Protein AF-A0AAD9ZK97-F1 (afdb_monomer_lite)

Sequence (74 aa):
MVLLGLRKLGRVMLLAEILEIAQKMLVVELKVVGGGSVGGVGVEFEELHWKDLQVGLQDIVHSWHKTDVNVMMM

Structure (mmCIF, N/CA/C/O backbone):
data_AF-A0AAD9ZK97-F1
#
_entry.id   AF-A0AAD9ZK97-F1
#
loop_
_atom_site.group_PDB
_atom_site.id
_atom_site.type_symbol
_atom_site.label_atom_id
_atom_site.label_alt_id
_atom_site.label_comp_id
_atom_site.label_asym_id
_atom_site.label_entity_id
_atom_site.label_seq_id
_atom_site.pdbx_PDB_ins_code
_atom_site.Cartn_x
_atom_site.Cartn_y
_atom_site.Cartn_z
_atom_site.occupancy
_atom_site.B_iso_or_equiv
_atom_site.auth_seq_id
_atom_site.auth_comp_id
_atom_site.auth_asym_id
_atom_site.auth_atom_id
_atom_site.pdbx_PDB_model_num
ATOM 1 N N . MET A 1 1 ? 5.166 -6.023 7.250 1.00 48.91 1 MET A N 1
ATOM 2 C CA . MET A 1 1 ? 5.725 -5.509 5.984 1.00 48.91 1 MET A CA 1
ATOM 3 C C . MET A 1 1 ? 5.544 -6.568 4.906 1.00 48.91 1 MET A C 1
ATOM 5 O O . MET A 1 1 ? 6.079 -7.660 5.068 1.00 48.91 1 MET A O 1
ATOM 9 N N . VAL A 1 2 ? 4.746 -6.292 3.871 1.00 64.69 2 VAL A N 1
ATOM 10 C CA . VAL A 1 2 ? 4.507 -7.221 2.750 1.00 64.69 2 VAL A CA 1
ATOM 11 C C . VAL A 1 2 ? 4.962 -6.540 1.459 1.00 64.69 2 VAL A C 1
ATOM 13 O O . VAL A 1 2 ? 4.621 -5.390 1.208 1.00 64.69 2 VAL A O 1
ATOM 16 N N . LEU A 1 3 ? 5.755 -7.235 0.644 1.00 50.59 3 LEU A N 1
ATOM 17 C CA . LEU A 1 3 ? 6.161 -6.766 -0.684 1.00 50.59 3 LEU A CA 1
ATOM 18 C C . LEU A 1 3 ? 5.226 -7.376 -1.730 1.00 50.59 3 LEU A C 1
ATOM 20 O O . LEU A 1 3 ? 5.104 -8.598 -1.809 1.00 50.59 3 LEU A O 1
ATOM 24 N N . LEU A 1 4 ? 4.578 -6.528 -2.528 1.00 61.97 4 LEU A N 1
ATOM 25 C CA . LEU A 1 4 ? 3.676 -6.929 -3.605 1.00 61.97 4 LEU A CA 1
ATOM 26 C C . LEU A 1 4 ? 4.309 -6.568 -4.956 1.00 61.97 4 LEU A C 1
ATOM 28 O O . LEU A 1 4 ? 4.712 -5.430 -5.196 1.00 61.97 4 LEU A O 1
ATOM 32 N N . GLY A 1 5 ? 4.422 -7.551 -5.849 1.00 50.69 5 GLY A N 1
ATOM 33 C CA . GLY A 1 5 ? 4.934 -7.357 -7.208 1.00 50.69 5 GLY A CA 1
ATOM 34 C C . GLY A 1 5 ? 3.802 -7.334 -8.231 1.00 50.69 5 GLY A C 1
ATOM 35 O O . GLY A 1 5 ? 3.008 -8.270 -8.279 1.00 50.69 5 GLY A O 1
ATOM 36 N N . LEU A 1 6 ? 3.753 -6.304 -9.081 1.00 56.09 6 LEU A N 1
ATOM 37 C CA . LEU A 1 6 ? 2.818 -6.219 -10.212 1.00 56.09 6 LEU A CA 1
ATOM 38 C C . LEU A 1 6 ? 3.558 -6.490 -11.525 1.00 56.09 6 LEU A C 1
ATOM 40 O O . LEU A 1 6 ? 4.646 -5.958 -11.757 1.00 56.09 6 LEU A O 1
ATOM 44 N N . ARG A 1 7 ? 2.962 -7.300 -12.412 1.00 48.19 7 ARG A N 1
ATOM 45 C CA . ARG A 1 7 ? 3.517 -7.558 -13.748 1.00 48.19 7 ARG A CA 1
ATOM 46 C C . ARG A 1 7 ? 2.447 -7.479 -14.833 1.00 48.19 7 ARG A C 1
ATOM 48 O O . ARG A 1 7 ? 1.545 -8.309 -14.883 1.00 48.19 7 ARG A O 1
ATOM 55 N N . LYS A 1 8 ? 2.645 -6.549 -15.771 1.00 48.84 8 LYS A N 1
ATOM 56 C CA . LYS A 1 8 ? 2.182 -6.711 -17.159 1.00 48.84 8 LYS A CA 1
ATOM 57 C C . LYS A 1 8 ? 3.210 -6.262 -18.208 1.00 48.84 8 LYS A C 1
ATOM 59 O O . LYS A 1 8 ? 3.216 -6.846 -19.279 1.00 48.84 8 LYS A O 1
ATOM 64 N N . LEU A 1 9 ? 4.152 -5.359 -17.891 1.00 50.75 9 LEU A N 1
ATOM 65 C CA . LEU A 1 9 ? 5.245 -4.973 -18.814 1.00 50.75 9 LEU A CA 1
ATOM 66 C C . LEU A 1 9 ? 6.577 -4.542 -18.155 1.00 50.75 9 LEU A C 1
ATOM 68 O O . LEU A 1 9 ? 7.511 -4.159 -18.849 1.00 50.75 9 LEU A O 1
ATOM 72 N N . GLY A 1 10 ? 6.720 -4.658 -16.833 1.00 58.00 10 GLY A N 1
ATOM 73 C CA . GLY A 1 10 ? 7.936 -4.263 -16.116 1.00 58.00 10 GLY A CA 1
ATOM 74 C C . GLY A 1 10 ? 8.020 -4.898 -14.731 1.00 58.00 10 GLY A C 1
ATOM 75 O O . GLY A 1 10 ? 7.075 -5.550 -14.287 1.00 58.00 10 GLY A O 1
ATOM 76 N N . ARG A 1 11 ? 9.171 -4.758 -14.061 1.00 63.84 11 ARG A N 1
ATOM 77 C CA . ARG A 1 11 ? 9.339 -5.148 -12.651 1.00 63.84 11 ARG A CA 1
ATOM 78 C C . ARG A 1 11 ? 9.069 -3.927 -11.777 1.00 63.84 11 ARG A C 1
ATOM 80 O O . ARG A 1 11 ? 10.024 -3.242 -11.439 1.00 63.84 11 ARG A O 1
ATOM 87 N N . VAL A 1 12 ? 7.812 -3.646 -11.440 1.00 69.62 12 VAL A N 1
ATOM 88 C CA . VAL A 1 12 ? 7.505 -2.652 -10.400 1.00 69.62 12 VAL A CA 1
ATOM 89 C C . VAL A 1 12 ? 7.298 -3.373 -9.074 1.00 69.62 12 VAL A C 1
ATOM 91 O O . VAL A 1 12 ? 6.570 -4.366 -9.000 1.00 69.62 12 VAL A O 1
ATOM 94 N N . MET A 1 13 ? 7.968 -2.882 -8.038 1.00 72.75 13 MET A N 1
ATOM 95 C CA . MET A 1 13 ? 7.831 -3.355 -6.667 1.00 72.75 13 MET A CA 1
ATOM 96 C C . MET A 1 13 ? 7.064 -2.317 -5.853 1.00 72.75 13 MET A C 1
ATOM 98 O O . MET A 1 13 ? 7.506 -1.172 -5.723 1.00 72.75 13 MET A O 1
ATOM 102 N N . LEU A 1 14 ? 5.928 -2.739 -5.296 1.00 81.19 14 LEU A N 1
ATOM 103 C CA . LEU A 1 14 ? 5.179 -1.982 -4.305 1.00 81.19 14 LEU A CA 1
ATOM 104 C C . LEU A 1 14 ? 5.462 -2.558 -2.917 1.00 81.19 14 LEU A C 1
ATOM 106 O O . LEU A 1 14 ? 5.374 -3.766 -2.684 1.00 81.19 14 LEU A O 1
ATOM 110 N N . LEU A 1 15 ? 5.790 -1.682 -1.982 1.00 82.56 15 LEU A N 1
ATOM 111 C CA . LEU A 1 15 ? 5.814 -1.984 -0.564 1.00 82.56 15 LEU A CA 1
ATOM 112 C C . LEU A 1 15 ? 4.434 -1.681 0.010 1.00 82.56 15 LEU A C 1
ATOM 114 O O . LEU A 1 15 ? 3.947 -0.562 -0.142 1.00 82.56 15 LEU A O 1
ATOM 118 N N . ALA A 1 16 ? 3.832 -2.673 0.661 1.00 88.69 16 ALA A N 1
ATOM 119 C CA . ALA A 1 16 ? 2.592 -2.524 1.402 1.00 88.69 16 ALA A CA 1
ATOM 120 C C . ALA A 1 16 ? 2.872 -2.613 2.907 1.00 88.69 16 ALA A C 1
ATOM 122 O O . ALA A 1 16 ? 3.336 -3.637 3.435 1.00 88.69 16 ALA A O 1
ATOM 123 N N . GLU A 1 17 ? 2.574 -1.525 3.601 1.00 89.19 17 GLU A N 1
ATOM 124 C CA . GLU A 1 17 ? 2.640 -1.428 5.051 1.00 89.19 17 GLU A CA 1
ATOM 125 C C . GLU A 1 17 ? 1.217 -1.453 5.605 1.00 89.19 17 GLU A C 1
ATOM 127 O O . GLU A 1 17 ? 0.375 -0.669 5.188 1.00 89.19 17 GLU A O 1
ATOM 132 N N . ILE A 1 18 ? 0.922 -2.409 6.488 1.00 90.12 18 ILE A N 1
ATOM 133 C CA . ILE A 1 18 ? -0.426 -2.633 7.022 1.00 90.12 18 ILE A CA 1
ATOM 134 C C . ILE A 1 18 ? -0.408 -2.258 8.498 1.00 90.12 18 ILE A C 1
ATOM 136 O O . ILE A 1 18 ? 0.401 -2.793 9.258 1.00 90.12 18 ILE A O 1
ATOM 140 N N . LEU A 1 19 ? -1.309 -1.362 8.884 1.00 91.62 19 LEU A N 1
ATOM 141 C CA . LEU A 1 19 ? -1.451 -0.833 10.234 1.00 91.62 19 LEU A CA 1
ATOM 142 C C . LEU A 1 19 ? -2.899 -1.021 10.693 1.00 91.62 19 LEU A C 1
ATOM 144 O O . LEU A 1 19 ? -3.827 -0.597 10.008 1.00 91.62 19 LEU A O 1
ATOM 148 N N . GLU A 1 20 ? -3.112 -1.649 11.848 1.00 92.44 20 GLU A N 1
ATOM 149 C CA . GLU A 1 20 ? -4.436 -1.701 12.477 1.00 92.44 20 GLU A CA 1
ATOM 150 C C . GLU A 1 20 ? -4.669 -0.411 13.266 1.00 92.44 20 GLU A C 1
ATOM 152 O O . GLU A 1 20 ? -3.892 -0.078 14.159 1.00 92.44 20 GLU A O 1
ATOM 157 N N . ILE A 1 21 ? -5.726 0.328 12.920 1.00 92.12 21 ILE A N 1
ATOM 158 C CA . ILE A 1 21 ? -6.050 1.619 13.555 1.00 92.12 21 ILE A CA 1
ATOM 159 C C . ILE A 1 21 ? -7.250 1.532 14.501 1.00 92.12 21 ILE A C 1
ATOM 161 O O . ILE A 1 21 ? -7.424 2.387 15.366 1.00 92.12 21 ILE A O 1
ATOM 165 N N . ALA A 1 22 ? -8.080 0.502 14.345 1.00 91.94 22 ALA A N 1
ATOM 166 C CA . ALA A 1 22 ? -9.183 0.172 15.235 1.00 91.94 22 ALA A CA 1
ATOM 167 C C . ALA A 1 22 ? -9.573 -1.295 15.031 1.00 91.94 22 ALA A C 1
ATOM 169 O O . ALA A 1 22 ? -9.170 -1.927 14.055 1.00 91.94 22 ALA A O 1
ATOM 170 N N . GLN A 1 23 ? -10.409 -1.827 15.923 1.00 9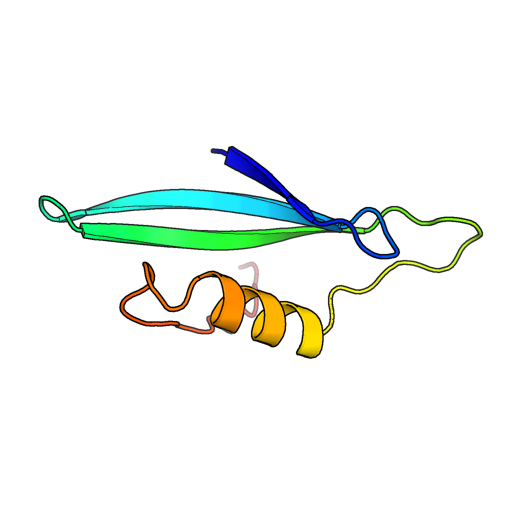2.94 23 GLN A N 1
ATOM 171 C CA . GLN A 1 23 ? -10.894 -3.199 15.818 1.00 92.94 23 GLN A CA 1
ATOM 172 C C . GLN A 1 23 ? -11.565 -3.429 14.451 1.00 92.94 23 GLN A C 1
ATOM 174 O O . GLN A 1 23 ? -12.584 -2.810 14.146 1.00 92.94 23 GLN A O 1
ATOM 179 N N . LYS A 1 24 ? -11.004 -4.345 13.648 1.00 89.62 24 LYS A N 1
ATOM 180 C CA . LYS A 1 24 ? -11.433 -4.655 12.263 1.00 89.62 24 LYS A CA 1
ATOM 181 C C . LYS A 1 24 ? -11.236 -3.516 11.248 1.00 89.62 24 LYS A C 1
ATOM 183 O O . LYS A 1 24 ? -11.859 -3.543 10.188 1.00 89.62 24 LYS A O 1
ATOM 188 N N . MET A 1 25 ? -10.377 -2.541 11.536 1.00 89.44 25 MET A N 1
ATOM 189 C CA . MET A 1 25 ? -10.076 -1.432 10.632 1.00 89.44 25 MET A CA 1
ATOM 190 C C . MET A 1 25 ? -8.572 -1.341 10.380 1.00 89.44 25 MET A C 1
ATOM 192 O O . MET A 1 25 ? -7.780 -1.127 11.300 1.00 89.44 25 MET A O 1
ATOM 196 N N . LEU A 1 26 ? -8.189 -1.492 9.113 1.00 92.94 26 LEU A N 1
ATOM 197 C CA . LEU A 1 26 ? -6.802 -1.466 8.665 1.00 92.94 26 LEU A CA 1
ATOM 198 C C . LEU A 1 26 ? -6.563 -0.257 7.761 1.00 92.94 26 LEU A C 1
ATOM 200 O O . LEU A 1 26 ? -7.397 0.071 6.918 1.00 92.94 26 LEU A O 1
ATOM 204 N N . VAL A 1 27 ? -5.393 0.353 7.904 1.00 92.81 27 VAL A N 1
ATOM 205 C CA . VAL A 1 27 ? -4.819 1.294 6.944 1.00 92.81 27 VAL A CA 1
ATOM 206 C C . VAL A 1 27 ? -3.688 0.583 6.223 1.00 92.81 27 VAL A C 1
ATOM 208 O O . VAL A 1 27 ? -2.855 -0.073 6.851 1.00 92.81 27 VAL A O 1
ATOM 211 N N . VAL A 1 28 ? -3.670 0.702 4.899 1.00 90.44 28 VAL A N 1
ATOM 212 C CA . VAL A 1 28 ? -2.604 0.157 4.061 1.00 90.44 28 VAL A CA 1
ATOM 213 C C . VAL A 1 28 ? -1.896 1.311 3.371 1.00 90.44 28 VAL A C 1
ATOM 215 O O . VAL A 1 28 ? -2.500 2.027 2.575 1.00 90.44 28 VAL A O 1
ATOM 218 N N . GLU A 1 29 ? -0.617 1.486 3.673 1.00 90.56 29 GLU A N 1
ATOM 219 C CA . GLU A 1 29 ? 0.251 2.430 2.984 1.00 90.56 29 GLU A CA 1
ATOM 220 C C . GLU A 1 29 ? 0.972 1.711 1.840 1.00 90.56 29 GLU A C 1
ATOM 222 O O . GLU A 1 29 ? 1.586 0.660 2.037 1.00 90.56 29 GLU A O 1
ATOM 227 N N . LEU A 1 30 ? 0.889 2.273 0.634 1.00 87.44 30 LEU A N 1
ATOM 228 C CA . LEU A 1 30 ? 1.515 1.724 -0.564 1.00 87.44 30 LEU A CA 1
ATOM 229 C C . LEU A 1 30 ? 2.617 2.663 -1.050 1.00 87.44 30 LEU A C 1
ATO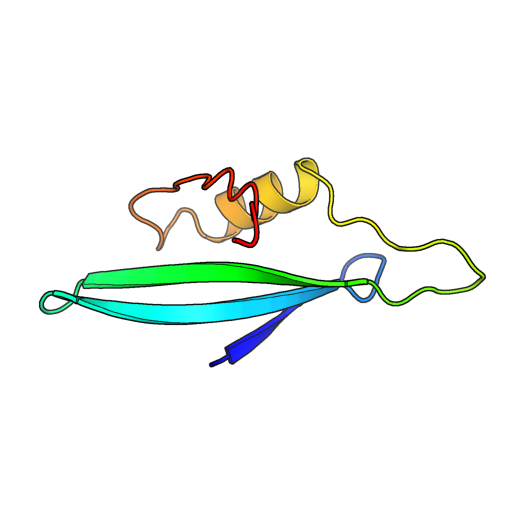M 231 O O . LEU A 1 30 ? 2.369 3.841 -1.301 1.00 87.44 30 LEU A O 1
ATOM 235 N N . LYS A 1 31 ? 3.828 2.131 -1.222 1.00 84.31 31 LYS A N 1
ATOM 236 C CA . LYS A 1 31 ? 4.998 2.877 -1.707 1.00 84.31 31 LYS A CA 1
ATOM 237 C C . LYS A 1 31 ? 5.630 2.162 -2.891 1.00 84.31 31 LYS A C 1
ATOM 239 O O . LYS A 1 31 ? 5.812 0.949 -2.858 1.00 84.31 31 LYS A O 1
ATOM 244 N N . VAL A 1 32 ? 6.023 2.904 -3.920 1.00 81.88 32 VAL A N 1
ATOM 245 C CA . VAL A 1 32 ? 6.845 2.358 -5.009 1.00 81.88 32 VAL A CA 1
ATOM 246 C C . VAL A 1 32 ? 8.286 2.287 -4.514 1.00 81.88 32 VAL A C 1
ATOM 248 O O . VAL A 1 32 ? 8.870 3.312 -4.179 1.00 81.88 32 VAL A O 1
ATOM 251 N N . VAL A 1 33 ? 8.857 1.084 -4.447 1.00 78.62 33 VAL A N 1
ATOM 252 C CA . VAL A 1 33 ? 10.225 0.861 -3.931 1.00 78.62 33 VAL A CA 1
ATOM 253 C C . VAL A 1 33 ? 11.214 0.405 -5.003 1.00 78.62 33 VAL A C 1
ATOM 255 O O . VAL A 1 33 ? 12.397 0.231 -4.723 1.00 78.62 33 VAL A O 1
ATOM 258 N N . GLY A 1 34 ? 10.764 0.240 -6.247 1.00 67.44 34 GLY A N 1
ATOM 259 C CA . GLY A 1 34 ? 11.663 0.002 -7.370 1.00 67.44 34 GLY A CA 1
ATOM 260 C C . GLY A 1 34 ? 10.946 -0.285 -8.683 1.00 67.44 34 GLY A C 1
ATOM 261 O O . GLY A 1 34 ? 9.871 -0.882 -8.701 1.00 67.44 34 GLY A O 1
ATOM 262 N N . GLY A 1 35 ? 11.585 0.117 -9.781 1.00 63.84 35 GLY A N 1
ATOM 263 C CA . GLY A 1 35 ? 11.223 -0.197 -11.161 1.00 63.84 35 GLY A CA 1
ATOM 264 C C . GLY A 1 35 ? 12.450 -0.778 -11.856 1.00 63.84 35 GLY A C 1
ATOM 265 O O . GLY A 1 35 ? 13.435 -0.079 -12.068 1.00 63.84 35 GLY A O 1
ATOM 266 N N . GLY A 1 36 ? 12.451 -2.078 -12.147 1.00 53.53 36 GLY A N 1
ATOM 267 C CA . GLY A 1 36 ? 13.604 -2.740 -12.746 1.00 53.53 36 GLY A CA 1
ATOM 268 C C . GLY A 1 36 ? 13.868 -2.206 -14.150 1.00 53.53 36 GLY A C 1
ATOM 269 O O . GLY A 1 36 ? 13.093 -2.487 -15.060 1.00 53.53 36 GLY A O 1
ATOM 270 N N . SER A 1 37 ? 14.985 -1.505 -14.321 1.00 51.28 37 SER A N 1
ATOM 271 C CA . SER A 1 37 ? 15.488 -1.049 -15.612 1.00 51.28 37 SER A CA 1
ATOM 272 C C . SER A 1 37 ? 15.849 -2.255 -16.482 1.00 51.28 37 SER A C 1
ATOM 274 O O . SER A 1 37 ? 16.641 -3.117 -16.092 1.00 51.28 37 SER A O 1
ATOM 276 N N . VAL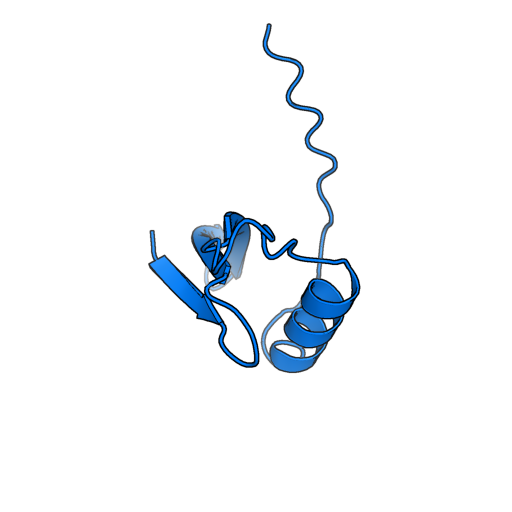 A 1 38 ? 15.259 -2.337 -17.671 1.00 50.12 38 VAL A N 1
ATOM 277 C CA . VAL A 1 38 ? 15.677 -3.268 -18.724 1.00 50.12 38 VAL A CA 1
ATOM 278 C C . VAL A 1 38 ? 16.139 -2.399 -19.886 1.00 50.12 38 VAL A C 1
ATOM 280 O O . VAL A 1 38 ? 15.341 -1.680 -20.473 1.00 50.12 38 VAL A O 1
ATOM 283 N N . GLY A 1 39 ? 17.443 -2.402 -20.171 1.00 52.69 39 GLY A N 1
ATOM 284 C CA . GLY A 1 39 ? 18.008 -1.637 -21.290 1.00 52.69 39 GLY A CA 1
ATOM 285 C C . GLY A 1 39 ? 18.098 -0.117 -21.087 1.00 52.69 39 GLY A C 1
ATOM 286 O O . GLY A 1 39 ? 18.091 0.613 -22.067 1.00 52.69 39 GLY A O 1
ATOM 287 N N . GLY A 1 40 ? 18.178 0.374 -19.844 1.00 49.69 40 GLY A N 1
ATOM 288 C CA . GLY A 1 40 ? 18.365 1.808 -19.555 1.00 49.69 40 GLY A CA 1
ATOM 289 C C . GLY A 1 40 ? 17.081 2.642 -19.511 1.00 49.69 40 GLY A C 1
ATOM 290 O O . GLY A 1 40 ? 17.138 3.809 -19.139 1.00 49.69 40 GLY A O 1
ATOM 291 N N . VAL A 1 41 ? 15.923 2.045 -19.804 1.00 54.62 41 VAL A N 1
ATOM 292 C CA . VAL A 1 41 ? 14.615 2.675 -19.586 1.00 54.62 41 VAL A CA 1
ATOM 293 C C . VAL A 1 41 ? 14.126 2.272 -18.194 1.00 54.62 41 VAL A C 1
ATOM 295 O O . VAL A 1 41 ? 13.865 1.094 -17.931 1.00 54.62 41 VAL A O 1
ATOM 298 N N . GLY A 1 42 ? 14.084 3.231 -17.268 1.00 55.97 42 GLY A N 1
ATOM 299 C CA . GLY A 1 42 ? 13.421 3.051 -15.978 1.00 55.97 42 GLY A CA 1
ATOM 300 C C . GLY A 1 42 ? 11.920 2.895 -16.205 1.00 55.97 42 GLY A C 1
ATOM 301 O O . GLY A 1 42 ? 11.329 3.668 -16.951 1.00 55.97 42 GLY A O 1
ATOM 302 N N . VAL A 1 43 ? 11.304 1.874 -15.609 1.00 59.09 43 VAL A N 1
ATOM 303 C CA . VAL A 1 43 ? 9.845 1.726 -15.656 1.00 59.09 43 VAL A CA 1
ATOM 304 C C . VAL A 1 43 ? 9.268 2.610 -14.558 1.00 59.09 43 VAL A C 1
ATOM 306 O O . VAL A 1 43 ? 9.371 2.267 -13.379 1.00 59.09 43 VAL A O 1
ATOM 309 N N . GLU A 1 44 ? 8.706 3.752 -14.942 1.00 64.38 44 GLU A N 1
ATOM 310 C CA . GLU A 1 44 ? 8.032 4.663 -14.020 1.00 64.38 44 GLU A CA 1
ATOM 311 C C . GLU A 1 44 ? 6.633 4.133 -13.681 1.00 64.38 44 GLU A C 1
ATOM 313 O O . GLU A 1 44 ? 5.889 3.643 -14.535 1.00 64.38 44 GLU A O 1
ATOM 318 N N . PHE A 1 45 ? 6.270 4.185 -12.400 1.00 70.81 45 PHE A N 1
ATOM 319 C CA . PHE A 1 45 ? 4.929 3.818 -11.961 1.00 70.81 45 PHE A CA 1
ATOM 320 C C . PHE A 1 45 ? 4.008 5.032 -12.092 1.00 70.81 45 PHE A C 1
ATOM 322 O O . PHE A 1 45 ? 3.905 5.860 -11.193 1.00 70.81 45 PHE A O 1
ATOM 329 N N . GLU A 1 46 ? 3.385 5.146 -13.259 1.00 74.00 46 GLU A N 1
ATOM 330 C CA . GLU A 1 46 ? 2.514 6.268 -13.613 1.00 74.00 46 GLU A CA 1
ATOM 331 C C . GLU A 1 46 ? 1.146 6.268 -12.900 1.00 74.00 46 GLU A C 1
ATOM 333 O O . GLU A 1 46 ? 0.658 5.245 -12.417 1.00 74.00 46 GLU A O 1
ATOM 338 N N . GLU A 1 47 ? 0.468 7.422 -12.924 1.00 74.31 47 GLU A N 1
ATOM 339 C CA . GLU A 1 47 ? -0.899 7.626 -12.407 1.00 74.31 47 GLU A CA 1
ATOM 340 C C . GLU A 1 47 ? -1.931 6.628 -12.958 1.00 74.31 47 GLU A C 1
ATOM 342 O O . GLU A 1 47 ? -2.872 6.258 -12.254 1.00 74.31 47 GLU A O 1
ATOM 347 N N . LEU A 1 48 ? -1.769 6.160 -14.200 1.00 72.88 48 LEU A N 1
ATOM 348 C CA . LEU A 1 48 ? -2.646 5.134 -14.774 1.00 72.88 48 LEU A CA 1
ATOM 349 C C . LEU A 1 48 ? -2.543 3.804 -14.016 1.00 72.88 48 LEU A C 1
ATOM 351 O O . LEU A 1 48 ? -3.565 3.170 -13.767 1.00 72.88 48 LEU A O 1
ATOM 355 N N . HIS A 1 49 ? -1.348 3.423 -13.560 1.00 81.19 49 HIS A N 1
ATOM 356 C CA . HIS A 1 49 ? -1.171 2.200 -12.781 1.00 81.19 49 HIS A CA 1
ATOM 357 C C . HIS A 1 49 ? -1.789 2.303 -11.381 1.00 81.19 49 HIS A C 1
ATOM 359 O O . HIS A 1 49 ? -2.318 1.315 -10.872 1.00 81.19 49 HIS A O 1
ATOM 365 N N . TRP A 1 50 ? -1.769 3.493 -10.767 1.00 84.38 50 TRP A N 1
ATOM 366 C CA . TRP A 1 50 ? -2.506 3.737 -9.524 1.00 84.38 50 TRP A CA 1
ATOM 367 C C . TRP A 1 50 ? -4.009 3.563 -9.732 1.00 84.38 50 TRP A C 1
ATOM 369 O O . TRP A 1 50 ? -4.653 2.906 -8.921 1.00 84.38 50 TRP A O 1
ATOM 379 N N . LYS A 1 51 ? -4.569 4.090 -10.828 1.00 86.31 51 LYS A N 1
ATOM 380 C CA . LYS A 1 51 ? -5.995 3.915 -11.148 1.00 86.31 51 LYS A CA 1
ATOM 381 C C . LYS A 1 51 ? -6.364 2.448 -11.355 1.00 86.31 51 LYS A C 1
ATOM 383 O O . LYS A 1 51 ? -7.354 1.997 -10.787 1.00 86.31 51 LYS A O 1
ATOM 388 N N . ASP A 1 52 ? -5.557 1.697 -12.100 1.00 86.56 52 ASP A N 1
ATOM 389 C CA . ASP A 1 52 ? -5.784 0.262 -12.303 1.00 86.56 52 ASP A CA 1
ATOM 390 C C . ASP A 1 52 ? -5.752 -0.508 -10.974 1.00 86.56 52 ASP A C 1
ATOM 392 O O . ASP A 1 52 ? -6.585 -1.385 -10.735 1.00 86.56 52 ASP A O 1
ATOM 396 N N . LEU A 1 53 ? -4.828 -0.148 -10.075 1.00 86.00 53 LEU A N 1
ATOM 397 C CA . LEU A 1 53 ? -4.751 -0.723 -8.734 1.00 86.00 53 LEU A CA 1
ATOM 398 C C . LEU A 1 53 ? -5.982 -0.373 -7.885 1.00 86.00 53 LEU A C 1
ATOM 400 O O . LEU A 1 53 ? -6.502 -1.238 -7.183 1.00 86.00 53 LEU A O 1
ATOM 404 N N . GLN A 1 54 ? -6.469 0.867 -7.968 1.00 89.56 54 GLN A N 1
ATOM 405 C CA . GLN A 1 54 ? -7.687 1.298 -7.279 1.00 89.56 54 GLN A CA 1
ATOM 406 C C . GLN A 1 54 ? -8.910 0.508 -7.740 1.00 89.56 54 GLN A C 1
ATOM 408 O O . GLN A 1 54 ? -9.670 0.022 -6.904 1.00 89.56 54 GLN A O 1
ATOM 413 N N . VAL A 1 55 ? -9.062 0.323 -9.054 1.00 90.62 55 VAL A N 1
ATOM 414 C CA . VAL A 1 55 ? -10.136 -0.494 -9.636 1.00 90.62 55 VAL A CA 1
ATOM 415 C C . VAL A 1 55 ? -10.013 -1.949 -9.184 1.00 90.62 55 VAL A C 1
ATOM 417 O O . VAL A 1 55 ? -11.001 -2.548 -8.770 1.00 90.62 55 VAL A O 1
ATOM 420 N N . GLY A 1 56 ? -8.803 -2.515 -9.200 1.00 88.62 56 GLY A N 1
ATOM 421 C CA . GLY A 1 56 ? -8.565 -3.902 -8.792 1.00 88.62 56 GLY A CA 1
ATOM 422 C C . GLY A 1 56 ? -8.839 -4.194 -7.310 1.00 88.62 56 GLY A C 1
ATOM 423 O O . GLY A 1 56 ? -9.023 -5.354 -6.952 1.00 88.62 56 GLY A O 1
ATOM 424 N N . LEU A 1 57 ? -8.872 -3.168 -6.454 1.00 90.25 57 LEU A N 1
ATOM 425 C CA . LEU A 1 57 ? -9.080 -3.295 -5.005 1.00 90.25 57 LEU A CA 1
ATOM 426 C C . LEU A 1 57 ? -10.387 -2.640 -4.524 1.00 90.25 57 LEU A C 1
ATOM 428 O O . LEU A 1 57 ? -10.607 -2.522 -3.317 1.00 90.25 57 LEU A O 1
ATOM 432 N N . GLN A 1 58 ? -11.260 -2.224 -5.444 1.00 91.31 58 GLN A N 1
ATOM 433 C CA . GLN A 1 58 ? -12.494 -1.493 -5.131 1.00 91.31 58 GLN A CA 1
ATOM 434 C C . GLN A 1 58 ? -13.440 -2.251 -4.183 1.00 91.31 58 GLN A C 1
ATOM 436 O O . GLN A 1 58 ? -14.158 -1.626 -3.411 1.00 91.31 58 GLN A O 1
ATOM 441 N N . ASP A 1 59 ? -13.409 -3.586 -4.202 1.00 93.62 59 ASP A N 1
ATOM 442 C CA . ASP A 1 59 ? -14.305 -4.425 -3.395 1.00 93.62 59 ASP A CA 1
ATOM 443 C C . ASP A 1 59 ? -13.858 -4.551 -1.928 1.00 93.62 59 ASP A C 1
ATOM 445 O O . ASP A 1 59 ? -14.612 -5.037 -1.086 1.00 93.62 59 ASP A O 1
ATOM 449 N N . ILE A 1 60 ? -12.623 -4.140 -1.614 1.00 90.12 60 ILE A N 1
ATOM 450 C CA . ILE A 1 60 ? -12.024 -4.297 -0.280 1.00 90.12 60 ILE A CA 1
ATOM 451 C C . ILE A 1 60 ? -11.570 -2.977 0.346 1.00 90.12 60 ILE A C 1
ATOM 453 O O . ILE A 1 60 ? -11.479 -2.888 1.571 1.00 90.12 60 ILE A O 1
ATOM 457 N N . VAL A 1 61 ? -11.289 -1.948 -0.457 1.00 91.00 61 VAL A N 1
ATOM 458 C CA . VAL A 1 61 ? -10.841 -0.644 0.042 1.00 91.00 61 VAL A CA 1
ATOM 459 C C . VAL A 1 61 ? -12.036 0.275 0.259 1.00 91.00 61 VAL A C 1
ATOM 461 O O . VAL A 1 61 ? -12.755 0.613 -0.674 1.00 91.00 61 VAL A O 1
ATOM 464 N N . HIS A 1 62 ? -12.212 0.730 1.500 1.00 90.56 62 HIS A N 1
ATOM 465 C CA . HIS A 1 62 ? -13.284 1.657 1.857 1.00 90.56 62 HIS A CA 1
ATOM 466 C C . HIS A 1 62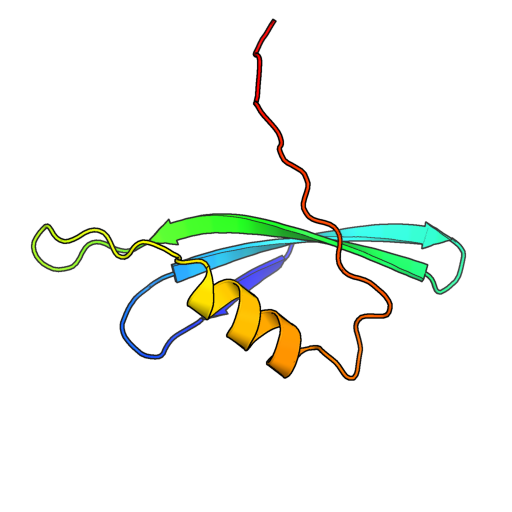 ? -13.052 3.080 1.322 1.00 90.56 62 HIS A C 1
ATOM 468 O O . HIS A 1 62 ? -13.979 3.713 0.822 1.00 90.56 62 HIS A O 1
ATOM 474 N N . SER A 1 63 ? -11.822 3.593 1.424 1.00 91.19 63 SER A N 1
ATOM 475 C CA . SER A 1 63 ? -11.459 4.936 0.965 1.00 91.19 63 SER A CA 1
ATOM 476 C C . SER A 1 63 ? -9.986 5.022 0.566 1.00 91.19 63 SER A C 1
A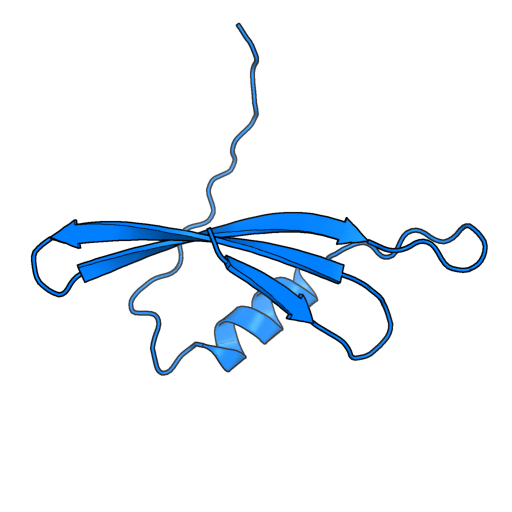TOM 478 O O . SER A 1 63 ? -9.131 4.336 1.124 1.00 91.19 63 SER A O 1
ATOM 480 N N . TRP A 1 64 ? -9.693 5.896 -0.399 1.00 90.75 64 TRP A N 1
ATOM 481 C CA . TRP A 1 64 ? -8.339 6.180 -0.869 1.00 90.75 64 TRP A CA 1
ATOM 482 C C . TRP A 1 64 ? -7.914 7.581 -0.449 1.00 90.75 64 TRP A C 1
ATOM 484 O O . TRP A 1 64 ? -8.672 8.539 -0.603 1.00 90.75 64 TRP A O 1
ATOM 494 N N . HIS A 1 65 ? -6.675 7.705 0.016 1.00 87.88 65 HIS A N 1
ATOM 495 C CA . HIS A 1 65 ? -6.059 8.983 0.348 1.00 87.88 65 HIS A CA 1
ATOM 496 C C . HIS A 1 65 ? -4.735 9.101 -0.402 1.00 87.88 65 HIS A C 1
ATOM 498 O O . HIS A 1 65 ? -3.927 8.173 -0.393 1.00 87.88 65 HIS A O 1
ATOM 504 N N . LYS A 1 66 ? -4.529 10.236 -1.073 1.00 83.94 66 LYS A N 1
ATOM 505 C CA . LYS A 1 66 ? -3.219 10.613 -1.599 1.00 83.94 66 LYS A CA 1
ATOM 506 C C . LYS A 1 66 ? -2.535 11.451 -0.533 1.00 83.94 66 LYS A C 1
ATOM 508 O O . LYS A 1 66 ? -3.095 12.455 -0.097 1.00 83.94 66 LYS A O 1
ATOM 513 N N . THR A 1 67 ? -1.350 11.036 -0.122 1.00 72.62 67 THR A N 1
ATOM 514 C CA . THR A 1 67 ? -0.507 11.864 0.730 1.00 72.62 67 THR A CA 1
ATOM 515 C C . THR A 1 67 ? 0.569 12.463 -0.155 1.00 72.62 67 THR A C 1
ATOM 517 O O . THR A 1 67 ? 1.458 11.748 -0.613 1.00 72.62 67 THR A O 1
ATOM 520 N N . ASP A 1 68 ? 0.498 13.771 -0.392 1.00 60.91 68 ASP A N 1
ATOM 521 C CA . ASP A 1 68 ? 1.616 14.530 -0.949 1.00 60.91 68 ASP A CA 1
ATOM 522 C C . ASP A 1 68 ? 2.673 14.676 0.150 1.00 60.91 68 ASP A C 1
ATOM 524 O O . ASP A 1 68 ? 2.800 15.714 0.800 1.00 60.91 68 ASP A O 1
ATOM 528 N N . VAL A 1 69 ? 3.403 13.595 0.432 1.00 52.91 69 VAL A N 1
ATOM 529 C CA . VAL A 1 69 ? 4.559 13.681 1.321 1.00 52.91 69 VAL A CA 1
ATOM 530 C C . VAL A 1 69 ? 5.671 14.357 0.530 1.00 52.91 69 VAL A C 1
ATOM 532 O O . VAL A 1 69 ? 6.522 13.708 -0.074 1.00 52.91 69 VAL A O 1
ATOM 535 N N . ASN A 1 70 ? 5.674 15.688 0.541 1.00 44.38 70 ASN A N 1
ATOM 536 C CA . ASN A 1 70 ? 6.902 16.425 0.321 1.00 44.38 70 ASN A CA 1
ATOM 537 C C . ASN A 1 70 ? 7.766 16.112 1.546 1.00 44.38 70 ASN A C 1
ATOM 539 O O . ASN A 1 70 ? 7.517 16.637 2.633 1.00 44.38 70 ASN A O 1
ATOM 543 N N . VAL A 1 71 ? 8.703 15.170 1.413 1.00 49.94 71 VAL A N 1
ATOM 544 C CA . VAL A 1 71 ? 9.677 14.877 2.467 1.00 49.94 71 VAL A CA 1
ATOM 545 C C . VAL A 1 71 ? 10.601 16.090 2.551 1.00 49.94 71 VAL A C 1
ATOM 547 O O . VAL A 1 71 ? 11.710 16.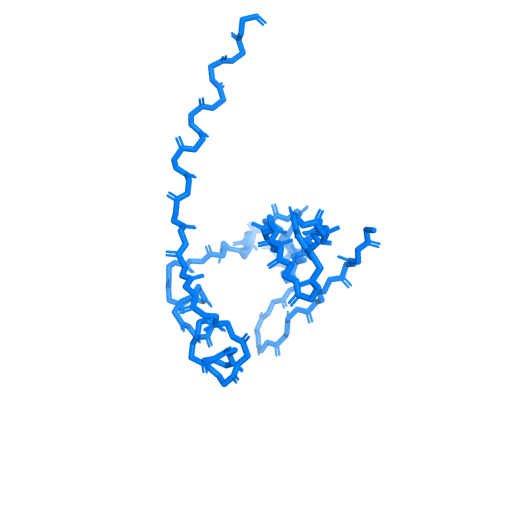100 2.025 1.00 49.94 71 VAL A O 1
ATOM 550 N N . MET A 1 72 ? 10.125 17.151 3.194 1.00 41.75 72 MET A N 1
ATOM 551 C CA . MET A 1 72 ? 10.976 18.206 3.700 1.00 41.75 72 MET A CA 1
ATOM 552 C C . MET A 1 72 ? 11.666 17.608 4.923 1.00 41.75 72 MET A C 1
ATOM 554 O O . MET A 1 72 ? 11.164 17.679 6.041 1.00 41.75 72 MET A O 1
ATOM 558 N N . MET A 1 73 ? 12.773 16.909 4.658 1.00 47.00 73 MET A N 1
ATOM 559 C CA . MET A 1 73 ? 13.781 16.580 5.658 1.00 47.00 73 MET A CA 1
ATOM 560 C C . MET A 1 73 ? 14.152 17.885 6.375 1.00 47.00 73 MET A C 1
ATOM 562 O O . MET A 1 73 ? 14.706 18.792 5.752 1.00 47.00 73 MET A O 1
ATOM 566 N N . MET A 1 74 ? 13.797 17.983 7.655 1.00 40.16 74 MET A N 1
ATOM 567 C CA . MET A 1 74 ? 14.510 18.810 8.629 1.00 40.16 74 MET A CA 1
ATOM 568 C C . MET A 1 74 ? 15.516 17.927 9.353 1.00 40.16 74 MET A C 1
ATOM 570 O O . MET A 1 74 ? 15.156 16.764 9.647 1.00 40.16 74 MET A O 1
#

Secondary structure (DSSP, 8-state):
-EEEEE-SSSEEEEEEEEEEEETTEEEEEEEEEEEE-BTTB-----HHHHHHHHHHTTTT-S------------

Foldseek 3Di:
DDWDFDDDPWTWIKDWDWDDPDDVDIDIDIDTPATDDDPNDGDDCDPVNVVVVCVVCVVPDPDDDDDPPPVPPD

pLDDT: mean 73.43, std 17.15, range [40.16, 93.62]

Organism: NCBI:txid43782

Radius of gyration: 14.21 Å; chains: 1; bounding box: 33×26×37 Å